Protein AF-A0AA42CM83-F1 (afdb_monomer)

pLDDT: mean 70.68, std 19.55, range [35.91, 92.75]

Sequence (127 aa):
MFFVKLFGAILLGGILLAAGFFGDMLWNDGRLFYAAVGRDRLVELCTPPAREDLISRGFSPTDLVFAPRPSIAFTSGPSGQSKTFSAPFTFSDGPNGQRVDGRLACSVSGKTVKVDVQVDSLPLRAA

Secondary structure (DSSP, 8-state):
---SSSSSSSTTTSSTTSTTS-------TTTHHHHT--HHHHHHHHHHHHHHHHHHTT--BSS-EE-SS-EEEEEEETTEEEEEEEEEEEEEBSTTPPEEEEEEEEEEETTEEEEEEEESS--GGG-

Organism: NCBI:txid2949735

Solvent-accessible surface area (backbone atoms only — not comparable to full-atom values): 7919 Å² total; per-residue (Å²): 142,89,85,80,84,82,72,75,71,60,74,72,64,64,66,71,72,61,67,80,76,66,76,79,84,74,86,52,91,88,54,66,72,64,80,70,62,44,72,69,54,50,50,62,66,45,46,59,60,45,52,51,52,42,43,76,70,54,37,44,71,70,58,74,43,68,51,98,75,53,50,74,47,81,46,81,51,100,92,43,65,33,43,36,41,36,32,50,34,38,26,25,48,35,99,88,33,62,81,45,55,35,40,40,41,30,39,41,41,85,94,44,78,46,72,47,80,47,60,90,69,78,37,78,80,80,108

Foldseek 3Di:
DPPDPPPPPVVVVPPVVVVPPPDDPPDDDPCVVPPPCDPVNQCVVQVVVLCVVCVVLPFDFDDKDWDPDWDWDWDQDPQGIKIWTKTKIWGARDPNRDIWIWMWIWIDDPPDIDIDIGTPDHRPVVD

Radius of gyration: 23.83 Å; Cα contacts (8 Å, |Δi|>4): 176; chains: 1; bounding box: 83×40×42 Å

Structure (mmCIF, N/CA/C/O backbone):
data_AF-A0AA42CM83-F1
#
_entry.id   AF-A0AA42CM83-F1
#
loop_
_atom_site.group_PDB
_atom_site.id
_atom_site.type_symbol
_atom_site.label_atom_id
_atom_site.label_alt_id
_atom_site.label_comp_id
_atom_site.label_asym_id
_atom_site.label_entity_id
_atom_site.label_seq_id
_atom_site.pdbx_PDB_ins_code
_atom_site.Cartn_x
_atom_site.Cartn_y
_atom_site.Cartn_z
_atom_site.occupancy
_atom_site.B_iso_or_equiv
_atom_site.auth_seq_id
_atom_site.auth_comp_id
_atom_site.auth_asym_id
_atom_site.auth_atom_id
_atom_site.pdbx_PDB_model_num
ATOM 1 N N . MET A 1 1 ? 63.839 -28.293 -15.822 1.00 44.78 1 MET A N 1
ATOM 2 C CA . MET A 1 1 ? 63.442 -26.866 -15.832 1.00 44.78 1 MET A CA 1
ATOM 3 C C . MET A 1 1 ? 62.160 -26.731 -16.669 1.00 44.78 1 MET A C 1
ATOM 5 O O . MET A 1 1 ? 62.210 -26.300 -17.807 1.00 44.78 1 MET A O 1
ATOM 9 N N . PHE A 1 2 ? 61.021 -27.225 -16.163 1.00 42.03 2 PHE A N 1
ATOM 10 C CA . PHE A 1 2 ? 59.794 -27.473 -16.954 1.00 42.03 2 PHE A CA 1
ATOM 11 C C . PHE A 1 2 ? 58.522 -27.014 -16.210 1.00 42.03 2 PHE A C 1
ATOM 13 O O . PHE A 1 2 ? 57.527 -27.721 -16.177 1.00 42.03 2 PHE A O 1
ATOM 20 N N . PHE A 1 3 ? 58.556 -25.847 -15.556 1.00 46.50 3 PHE A N 1
ATOM 21 C CA . PHE A 1 3 ? 57.491 -25.469 -14.608 1.00 46.50 3 PHE A CA 1
ATOM 22 C C . PHE A 1 3 ? 56.943 -24.039 -14.739 1.00 46.50 3 PHE A C 1
ATOM 24 O O . PHE A 1 3 ? 56.369 -23.523 -13.790 1.00 46.50 3 PHE A O 1
ATOM 31 N N . VAL A 1 4 ? 57.107 -23.370 -15.889 1.00 47.06 4 VAL A N 1
ATOM 32 C CA . VAL A 1 4 ? 56.738 -21.935 -16.000 1.00 47.06 4 VAL A CA 1
ATOM 33 C C . VAL A 1 4 ? 55.831 -21.600 -17.193 1.00 47.06 4 VAL A C 1
ATOM 35 O O . VAL A 1 4 ? 55.396 -20.465 -17.337 1.00 47.06 4 VAL A O 1
ATOM 38 N N . LYS A 1 5 ? 55.455 -22.562 -18.045 1.00 45.12 5 LYS A N 1
ATOM 39 C CA . LYS A 1 5 ? 54.634 -22.272 -19.242 1.00 45.12 5 LYS A CA 1
ATOM 40 C C . LYS A 1 5 ? 53.203 -22.813 -19.203 1.00 45.12 5 LYS A C 1
ATOM 42 O O . LYS A 1 5 ? 52.607 -22.996 -20.256 1.00 45.12 5 LYS A O 1
ATOM 47 N N . LEU A 1 6 ? 52.633 -23.030 -18.015 1.00 47.56 6 LEU A N 1
ATOM 48 C CA . LEU A 1 6 ? 51.232 -23.463 -17.875 1.00 47.56 6 LEU A CA 1
ATOM 49 C C . LEU A 1 6 ? 50.315 -22.461 -17.151 1.00 47.56 6 LEU A C 1
ATOM 51 O O . LEU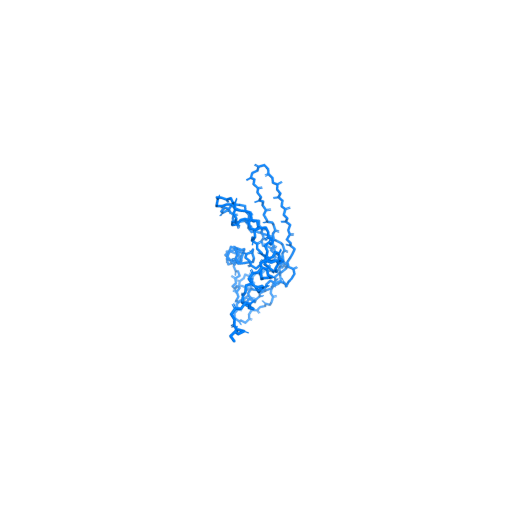 A 1 6 ? 49.202 -22.814 -16.788 1.00 47.56 6 LEU A O 1
ATOM 55 N N . PHE A 1 7 ? 50.748 -21.210 -16.961 1.00 45.88 7 PHE A N 1
ATOM 56 C CA . PHE A 1 7 ? 49.913 -20.159 -16.351 1.00 45.88 7 PHE A CA 1
ATOM 57 C C . PHE A 1 7 ? 49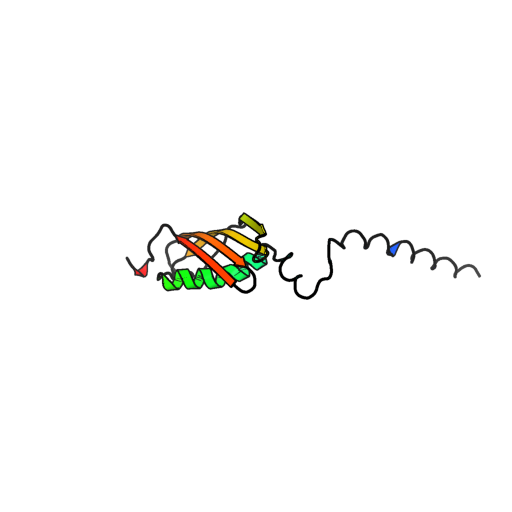.307 -19.169 -17.360 1.00 45.88 7 PHE A C 1
ATOM 59 O O . PHE A 1 7 ? 48.446 -18.375 -16.998 1.00 45.88 7 PHE A O 1
ATOM 66 N N . GLY A 1 8 ? 49.697 -19.231 -18.638 1.00 41.59 8 GLY A N 1
ATOM 67 C CA . GLY A 1 8 ? 49.214 -18.296 -19.666 1.00 41.59 8 GLY A CA 1
ATOM 68 C C . GLY A 1 8 ? 47.862 -18.649 -20.300 1.00 41.59 8 GLY A C 1
ATOM 69 O O . GLY A 1 8 ? 47.267 -17.800 -20.951 1.00 41.59 8 GLY A O 1
ATOM 70 N N . ALA A 1 9 ? 47.361 -19.877 -20.123 1.00 45.69 9 ALA A N 1
ATOM 71 C CA . ALA A 1 9 ? 46.172 -20.363 -20.837 1.00 45.69 9 ALA A CA 1
ATOM 72 C C . ALA A 1 9 ? 44.860 -20.291 -20.031 1.00 45.69 9 ALA A C 1
ATOM 74 O O . ALA A 1 9 ? 43.794 -20.523 -20.590 1.00 45.69 9 ALA A O 1
ATOM 75 N N . ILE A 1 10 ? 44.905 -19.938 -18.740 1.00 48.78 10 ILE A N 1
ATOM 76 C CA . ILE A 1 10 ? 43.691 -19.818 -17.907 1.00 48.78 10 ILE A CA 1
ATOM 77 C C . ILE A 1 10 ? 43.118 -18.387 -17.951 1.00 48.78 10 ILE A C 1
ATOM 79 O O . ILE A 1 10 ? 41.922 -18.185 -17.758 1.00 48.78 10 ILE A O 1
ATOM 83 N N . LEU A 1 11 ? 43.927 -17.388 -18.318 1.00 46.16 11 LEU A N 1
ATOM 84 C CA . LEU A 1 11 ? 43.488 -15.988 -18.393 1.00 46.16 11 LEU A CA 1
ATOM 85 C C . LEU A 1 11 ? 42.646 -15.644 -19.635 1.00 46.16 11 LEU A C 1
ATOM 87 O O . LEU A 1 11 ? 41.954 -14.632 -19.624 1.00 46.16 11 LEU A O 1
ATOM 91 N N . LEU A 1 12 ? 42.632 -16.493 -20.668 1.00 45.06 12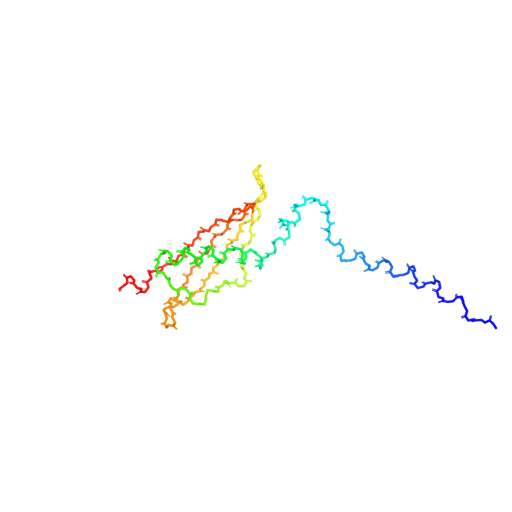 LEU A N 1
ATOM 92 C CA . LEU A 1 12 ? 41.790 -16.306 -21.862 1.00 45.06 12 LEU A CA 1
ATOM 93 C C . LEU A 1 12 ? 40.467 -17.091 -21.822 1.00 45.06 12 LEU A C 1
ATOM 95 O O . LEU A 1 12 ? 39.565 -16.791 -22.599 1.00 45.06 12 LEU A O 1
ATOM 99 N N . GLY A 1 13 ? 40.309 -18.042 -20.894 1.00 41.25 13 GLY A N 1
ATOM 100 C CA . GLY A 1 13 ? 39.048 -18.771 -20.688 1.00 41.25 13 GLY A CA 1
ATOM 101 C C . GLY A 1 13 ? 38.090 -18.106 -19.691 1.00 41.25 13 GLY A C 1
ATOM 102 O O . GLY A 1 13 ? 36.891 -18.366 -19.723 1.00 41.25 13 GLY A O 1
ATOM 103 N N . GLY A 1 14 ? 38.596 -17.226 -18.820 1.00 40.94 14 GLY A N 1
ATOM 104 C CA . GLY A 1 14 ? 37.805 -16.587 -17.760 1.00 40.94 14 GLY A CA 1
ATOM 105 C C . GLY A 1 14 ? 36.963 -15.381 -18.193 1.00 40.94 14 GLY A C 1
ATOM 106 O O . GLY A 1 14 ? 36.119 -14.931 -17.426 1.00 40.94 14 GLY A O 1
ATOM 107 N N . ILE A 1 15 ? 37.161 -14.852 -19.405 1.00 48.69 15 ILE A N 1
ATOM 108 C CA . ILE A 1 15 ? 36.493 -13.616 -19.858 1.00 48.69 15 ILE A CA 1
ATOM 109 C C . ILE A 1 15 ? 35.168 -13.903 -20.591 1.00 48.69 15 ILE A C 1
ATOM 111 O O . ILE A 1 15 ? 34.307 -13.032 -20.676 1.00 48.69 15 ILE A O 1
ATOM 115 N N . LEU A 1 16 ? 34.923 -15.138 -21.040 1.00 45.19 16 LEU A N 1
ATOM 116 C CA . LEU A 1 16 ? 33.712 -15.478 -21.805 1.00 45.19 16 LEU A CA 1
ATOM 117 C C . LEU A 1 16 ? 32.516 -15.954 -20.964 1.00 45.19 16 LEU A C 1
ATOM 119 O O . LEU A 1 16 ? 31.420 -16.083 -21.499 1.00 45.19 16 LEU A O 1
ATOM 123 N N . LEU A 1 17 ? 32.673 -16.141 -19.649 1.00 44.88 17 LEU A N 1
ATOM 124 C CA . LEU A 1 17 ? 31.559 -16.476 -18.742 1.00 44.88 17 LEU A CA 1
ATOM 125 C C . LEU A 1 17 ? 31.040 -15.286 -17.927 1.00 44.88 17 LEU A C 1
ATOM 127 O O . LEU A 1 17 ? 30.084 -15.427 -17.171 1.00 44.88 17 LEU A O 1
ATOM 131 N N . ALA A 1 18 ? 31.601 -14.095 -18.140 1.00 43.81 18 ALA A N 1
ATOM 132 C CA . ALA A 1 18 ? 31.001 -12.857 -17.663 1.00 43.81 18 ALA A CA 1
ATOM 133 C C . ALA A 1 18 ? 29.970 -12.295 -18.655 1.00 43.81 18 ALA A C 1
ATOM 135 O O . ALA A 1 18 ? 29.379 -11.278 -18.362 1.00 43.81 18 ALA A O 1
ATOM 136 N N . ALA A 1 19 ? 29.694 -12.930 -19.800 1.00 42.91 19 ALA A N 1
ATOM 137 C CA . ALA A 1 19 ? 28.698 -12.436 -20.761 1.00 42.91 19 ALA A CA 1
ATOM 138 C C . ALA A 1 19 ? 27.247 -12.872 -20.451 1.00 42.91 19 ALA A C 1
ATOM 140 O O . ALA A 1 19 ? 26.319 -12.437 -21.124 1.00 42.91 19 ALA A O 1
ATOM 141 N N . GLY A 1 20 ? 27.029 -13.711 -19.429 1.00 38.75 20 GLY A N 1
ATOM 142 C CA . GLY A 1 20 ? 25.698 -14.225 -19.063 1.00 38.75 20 GLY A CA 1
ATOM 143 C C . GLY A 1 20 ? 24.928 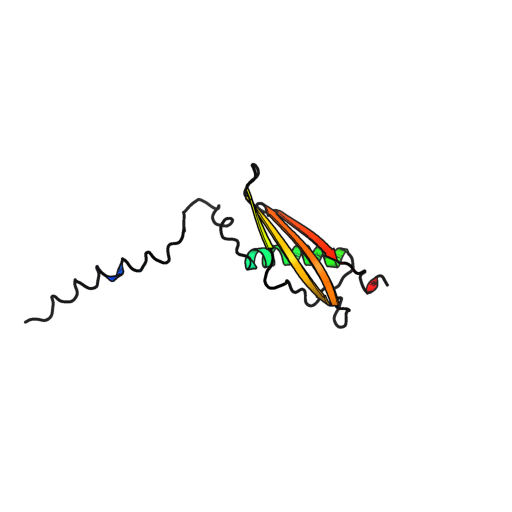-13.400 -18.023 1.00 38.75 20 GLY A C 1
ATOM 144 O O . GLY A 1 20 ? 23.757 -13.674 -17.788 1.00 38.75 20 GLY A O 1
ATOM 145 N N . PHE A 1 21 ? 25.566 -12.399 -17.404 1.00 42.56 21 PHE A N 1
ATOM 146 C CA . PHE A 1 21 ? 24.952 -11.536 -16.379 1.00 42.56 21 PHE A CA 1
ATOM 147 C C . PHE A 1 21 ? 25.012 -10.037 -16.714 1.00 42.56 21 PHE A C 1
ATOM 149 O O . PHE A 1 21 ? 24.619 -9.210 -15.895 1.00 42.56 21 PHE A O 1
ATOM 156 N N . PHE A 1 22 ? 25.437 -9.669 -17.927 1.00 40.31 22 PHE A N 1
ATOM 157 C CA . PHE A 1 22 ? 25.296 -8.306 -18.454 1.00 40.31 22 PHE A CA 1
ATOM 158 C C . PHE A 1 22 ? 24.001 -8.211 -19.265 1.00 40.31 22 PHE A C 1
ATOM 160 O O . PHE A 1 22 ? 24.003 -7.910 -20.454 1.00 40.31 22 PHE A O 1
ATOM 167 N N . GLY A 1 23 ? 22.879 -8.500 -18.608 1.00 35.91 23 GLY A N 1
ATOM 168 C CA . GLY A 1 23 ? 21.590 -8.010 -19.074 1.00 35.91 23 GLY A CA 1
ATOM 169 C C . GLY A 1 23 ? 21.554 -6.499 -18.856 1.00 35.91 23 GLY A C 1
ATOM 170 O O . GLY A 1 23 ? 21.393 -6.045 -17.728 1.00 35.91 23 GLY A O 1
ATOM 171 N N . ASP A 1 24 ? 21.758 -5.739 -19.929 1.00 40.25 24 ASP A N 1
ATOM 172 C CA . ASP A 1 24 ? 21.232 -4.379 -20.098 1.00 40.25 24 ASP A CA 1
ATOM 173 C C . ASP A 1 24 ? 21.556 -3.335 -19.013 1.00 40.25 24 ASP A C 1
ATOM 175 O O . ASP A 1 24 ? 20.713 -2.513 -18.645 1.00 40.25 24 ASP A O 1
ATOM 179 N N . MET A 1 25 ? 22.811 -3.244 -18.566 1.00 39.91 25 MET A N 1
ATOM 180 C CA . MET A 1 25 ? 23.296 -1.992 -17.963 1.00 39.91 25 MET A CA 1
ATOM 181 C C . MET A 1 25 ? 23.637 -0.983 -19.067 1.00 39.91 25 MET A C 1
ATOM 183 O O . MET A 1 25 ? 24.791 -0.611 -19.275 1.00 39.91 25 MET A O 1
ATOM 187 N N . LEU A 1 26 ? 22.609 -0.559 -19.809 1.00 41.84 26 LEU A N 1
ATOM 188 C CA . LEU A 1 26 ? 22.719 0.503 -20.800 1.00 41.84 26 LEU A CA 1
ATOM 189 C C . LEU A 1 26 ? 22.666 1.862 -20.088 1.00 41.84 26 LEU A C 1
ATOM 191 O O . LEU A 1 26 ? 21.627 2.389 -19.691 1.00 41.84 26 LEU A O 1
ATOM 195 N N . TRP A 1 27 ? 23.878 2.359 -19.894 1.00 43.09 27 TRP A N 1
ATOM 196 C CA . TRP A 1 27 ? 24.327 3.681 -19.487 1.00 43.09 27 TRP A CA 1
ATOM 197 C C . TRP A 1 27 ? 23.506 4.821 -20.119 1.00 43.09 27 TRP A C 1
ATOM 199 O O . TRP A 1 27 ? 23.638 5.088 -21.311 1.00 43.09 27 TRP A O 1
ATOM 209 N N . ASN A 1 28 ? 22.686 5.531 -19.330 1.00 37.72 28 ASN A N 1
ATOM 210 C CA . ASN A 1 28 ? 22.268 6.895 -19.676 1.00 37.72 28 ASN A CA 1
ATOM 211 C C . ASN A 1 28 ? 21.855 7.720 -18.438 1.00 37.72 28 ASN A C 1
ATOM 213 O O . ASN A 1 28 ? 20.884 7.395 -17.743 1.00 37.72 28 ASN A O 1
ATOM 217 N N . ASP A 1 29 ? 22.627 8.779 -18.193 1.00 39.66 29 ASP A N 1
ATOM 218 C CA . ASP A 1 29 ? 22.431 9.920 -17.289 1.00 39.66 29 ASP A CA 1
ATOM 219 C C . ASP A 1 29 ? 21.090 9.981 -16.535 1.00 39.66 29 ASP A C 1
ATOM 221 O O . ASP A 1 29 ? 20.091 10.523 -17.012 1.00 39.66 29 ASP A O 1
ATOM 225 N N . GLY A 1 30 ? 21.054 9.430 -15.316 1.00 41.53 30 GLY A N 1
ATOM 226 C CA . GLY A 1 30 ? 19.948 9.624 -14.367 1.00 41.53 30 GLY A CA 1
ATOM 227 C C . GLY A 1 30 ? 18.604 8.977 -14.738 1.00 41.53 30 GLY A C 1
ATOM 228 O O . GLY A 1 30 ? 17.657 9.063 -13.956 1.00 41.53 30 GLY A O 1
ATOM 229 N N . ARG A 1 31 ? 18.501 8.288 -15.884 1.00 41.44 31 ARG A N 1
ATOM 230 C CA . ARG A 1 31 ? 17.270 7.603 -16.336 1.00 41.44 31 ARG A CA 1
ATOM 231 C C . ARG A 1 31 ? 17.199 6.125 -15.938 1.00 41.44 31 ARG A C 1
ATOM 233 O O . ARG A 1 31 ? 16.117 5.540 -15.978 1.00 41.44 31 ARG A O 1
ATOM 240 N N . LEU A 1 32 ? 18.306 5.544 -15.463 1.00 43.16 32 LEU A N 1
ATOM 241 C CA . LEU A 1 32 ? 18.371 4.159 -14.964 1.00 43.16 32 LEU A CA 1
ATOM 242 C C . LEU A 1 32 ? 17.503 3.899 -13.723 1.00 43.16 32 LEU A C 1
ATOM 244 O O . LEU A 1 32 ? 17.101 2.761 -13.491 1.00 43.16 32 LEU A O 1
ATOM 248 N N . PHE A 1 33 ? 17.120 4.940 -12.977 1.00 43.72 33 PHE A N 1
ATOM 249 C CA . PHE A 1 33 ? 16.175 4.797 -11.866 1.00 43.72 33 PHE A CA 1
ATOM 250 C C . PHE A 1 33 ? 14.801 4.269 -12.306 1.00 43.72 33 PHE A C 1
ATOM 252 O O . PHE A 1 33 ? 14.092 3.694 -11.487 1.00 43.72 33 PHE A O 1
ATOM 259 N N . TYR A 1 34 ? 14.417 4.431 -13.579 1.00 48.06 34 TYR A N 1
ATOM 260 C CA . TYR A 1 34 ? 13.043 4.178 -14.021 1.00 48.06 34 TYR A CA 1
ATOM 261 C C . TYR A 1 34 ? 12.831 2.824 -14.692 1.00 48.06 34 TYR A C 1
ATOM 263 O O . TYR A 1 34 ? 11.787 2.214 -14.465 1.00 48.06 34 TYR A O 1
ATOM 271 N N . ALA A 1 35 ? 13.800 2.292 -15.440 1.00 44.12 35 ALA A N 1
ATOM 272 C CA . ALA A 1 35 ? 13.625 1.008 -16.127 1.00 44.12 35 ALA A CA 1
ATOM 273 C C . ALA A 1 35 ? 13.522 -0.167 -15.132 1.00 44.12 35 ALA A C 1
ATOM 275 O O . ALA A 1 35 ? 12.618 -0.996 -15.245 1.00 44.12 35 ALA A O 1
ATOM 276 N N . ALA A 1 36 ? 14.333 -0.157 -14.070 1.00 51.41 36 ALA A N 1
ATOM 277 C CA . ALA A 1 36 ? 14.488 -1.278 -13.140 1.00 51.41 36 ALA A CA 1
ATOM 278 C C . ALA A 1 36 ? 13.752 -1.127 -11.794 1.00 51.41 36 ALA A C 1
ATOM 280 O O . ALA A 1 36 ? 14.088 -1.822 -10.838 1.00 51.41 36 ALA A O 1
ATOM 281 N N . VAL A 1 37 ? 12.745 -0.246 -11.674 1.00 60.19 37 VAL A N 1
ATOM 282 C CA . VAL A 1 37 ? 11.837 -0.292 -10.508 1.00 60.19 37 VAL A CA 1
ATOM 283 C C . VAL A 1 37 ? 11.112 -1.638 -10.535 1.00 60.19 37 VAL A C 1
ATOM 285 O O . VAL A 1 37 ? 10.131 -1.804 -11.266 1.00 60.19 37 VAL A O 1
ATOM 288 N N . GLY A 1 38 ? 11.666 -2.606 -9.808 1.00 65.50 38 GLY A N 1
ATOM 289 C CA . GLY A 1 38 ? 11.086 -3.920 -9.601 1.00 65.50 38 GLY A CA 1
ATOM 290 C C . GLY A 1 38 ? 9.810 -3.814 -8.778 1.00 65.50 38 GLY A C 1
ATOM 291 O O . GLY A 1 38 ? 9.535 -2.791 -8.145 1.00 65.50 38 GLY A O 1
ATOM 292 N N . ARG A 1 39 ? 9.030 -4.894 -8.778 1.00 70.81 39 ARG A N 1
ATOM 293 C CA . ARG A 1 39 ? 7.786 -5.007 -8.013 1.00 70.81 39 ARG A CA 1
ATOM 294 C C . ARG A 1 39 ? 7.926 -4.494 -6.581 1.00 70.81 39 ARG A C 1
ATOM 296 O O . ARG A 1 39 ? 7.102 -3.705 -6.139 1.00 70.81 39 ARG A O 1
ATOM 303 N N . ASP A 1 40 ? 8.975 -4.917 -5.889 1.00 76.75 40 ASP A N 1
ATOM 304 C CA . ASP A 1 40 ? 9.147 -4.632 -4.465 1.00 76.75 40 ASP A CA 1
ATOM 305 C C . ASP A 1 40 ? 9.409 -3.139 -4.224 1.00 76.75 40 ASP A C 1
ATOM 307 O O . ASP A 1 40 ? 8.905 -2.563 -3.265 1.00 76.75 40 ASP A O 1
ATOM 311 N N . ARG A 1 41 ? 10.082 -2.468 -5.168 1.00 79.44 41 ARG A N 1
ATOM 312 C CA . ARG A 1 41 ? 10.282 -1.017 -5.121 1.00 79.44 41 ARG A CA 1
ATOM 313 C C . ARG A 1 41 ? 8.995 -0.244 -5.419 1.00 79.44 41 ARG A C 1
ATOM 315 O O . ARG A 1 41 ? 8.784 0.813 -4.836 1.00 79.44 41 ARG A O 1
ATOM 322 N N . LEU A 1 42 ? 8.123 -0.753 -6.295 1.00 78.94 42 LEU A N 1
ATOM 323 C CA . LEU A 1 42 ? 6.787 -0.171 -6.486 1.00 78.94 42 LEU A CA 1
ATOM 324 C C . LEU A 1 42 ? 5.947 -0.310 -5.214 1.00 78.94 42 LEU A C 1
ATOM 326 O O . LEU A 1 42 ? 5.337 0.666 -4.795 1.00 78.94 42 LEU A O 1
ATOM 330 N N . VAL A 1 43 ? 5.970 -1.478 -4.564 1.00 82.88 43 VAL A N 1
ATOM 331 C CA . VAL A 1 43 ? 5.301 -1.675 -3.267 1.00 82.88 43 VAL A CA 1
ATOM 332 C C . VAL A 1 43 ? 5.827 -0.667 -2.246 1.00 82.88 43 VAL A C 1
ATOM 334 O O . VAL A 1 43 ? 5.034 0.032 -1.622 1.00 82.88 43 VAL A O 1
ATOM 337 N N . GLU A 1 44 ? 7.145 -0.520 -2.123 1.00 85.19 44 GLU A N 1
ATOM 338 C CA . GLU A 1 44 ? 7.771 0.428 -1.196 1.00 85.19 44 GLU A CA 1
ATOM 339 C C . GLU A 1 44 ? 7.353 1.885 -1.456 1.00 85.19 44 GLU A C 1
ATOM 341 O O . GLU A 1 44 ? 7.050 2.611 -0.515 1.00 85.19 44 GLU A O 1
ATOM 346 N N . LEU A 1 45 ? 7.278 2.313 -2.721 1.00 85.94 45 LEU A N 1
ATOM 347 C CA . LEU A 1 45 ? 6.871 3.677 -3.084 1.00 85.94 45 LEU A CA 1
ATOM 348 C C . LEU A 1 45 ? 5.371 3.931 -2.883 1.00 85.94 45 LEU A C 1
ATOM 350 O O . LEU A 1 45 ? 4.975 5.045 -2.549 1.00 85.94 45 LEU A O 1
ATOM 354 N N . CYS A 1 46 ? 4.537 2.917 -3.105 1.00 86.81 46 CYS A N 1
ATOM 355 C CA . CYS A 1 46 ? 3.083 3.043 -3.045 1.00 86.81 46 CYS A CA 1
ATOM 356 C C . CYS A 1 46 ? 2.516 2.816 -1.635 1.00 86.81 46 CYS A C 1
ATOM 358 O O . CYS A 1 46 ? 1.412 3.273 -1.344 1.00 86.81 46 CYS A O 1
ATOM 360 N N . THR A 1 47 ? 3.252 2.136 -0.748 1.00 88.88 47 THR A N 1
ATOM 361 C CA . THR A 1 47 ? 2.777 1.800 0.606 1.00 88.88 47 THR A CA 1
ATOM 362 C C . THR A 1 4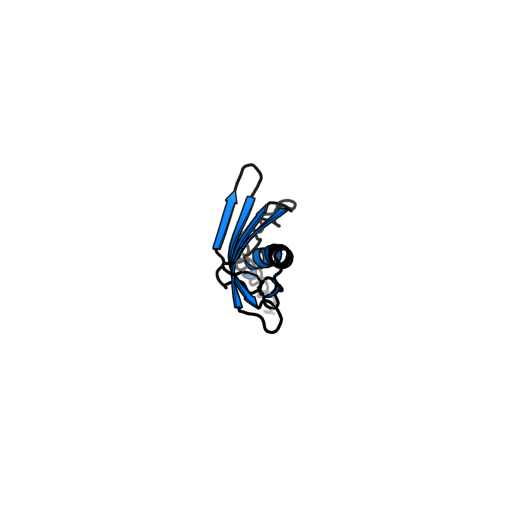7 ? 2.559 3.033 1.493 1.00 88.88 47 THR A C 1
ATOM 364 O O . THR A 1 47 ? 1.477 3.127 2.077 1.00 88.88 47 THR A O 1
ATOM 367 N N . PRO A 1 48 ? 3.504 3.990 1.616 1.00 91.06 48 PRO A N 1
ATOM 368 C CA . PRO A 1 48 ? 3.295 5.182 2.438 1.00 91.06 48 PRO A CA 1
ATOM 369 C C . PRO A 1 48 ? 2.070 6.017 2.026 1.00 91.06 48 PRO A C 1
ATOM 371 O O . PRO A 1 48 ? 1.210 6.219 2.883 1.00 91.06 48 PRO A O 1
ATOM 374 N N . PRO A 1 49 ? 1.897 6.421 0.748 1.00 90.94 49 PRO A N 1
ATOM 375 C CA . PRO A 1 49 ? 0.734 7.216 0.361 1.00 90.94 49 PRO A CA 1
ATOM 376 C C . PRO A 1 49 ? -0.582 6.436 0.486 1.00 90.94 49 PRO A C 1
ATOM 378 O O . PRO A 1 49 ? -1.603 7.019 0.835 1.00 90.94 49 PRO A O 1
ATOM 381 N N . ALA A 1 50 ? -0.582 5.114 0.268 1.00 90.75 50 ALA A N 1
ATOM 382 C CA . ALA A 1 50 ? -1.773 4.293 0.501 1.00 90.75 50 ALA A CA 1
ATOM 383 C C . ALA A 1 50 ? -2.162 4.247 1.989 1.00 90.75 50 ALA A C 1
ATOM 385 O O . ALA A 1 50 ? -3.341 4.309 2.333 1.00 90.75 50 ALA A O 1
ATOM 386 N N . ARG A 1 51 ? -1.172 4.165 2.887 1.00 91.75 51 ARG A N 1
ATOM 387 C CA . ARG A 1 51 ? -1.395 4.217 4.337 1.00 91.75 51 ARG A CA 1
ATOM 388 C C . ARG A 1 51 ? -1.928 5.584 4.770 1.00 91.75 51 ARG A C 1
ATOM 390 O O . ARG A 1 51 ? -2.845 5.629 5.582 1.00 91.75 51 ARG A O 1
ATOM 397 N N . GLU A 1 52 ? -1.375 6.669 4.238 1.00 92.50 52 GLU A N 1
ATOM 398 C CA . GLU A 1 52 ? -1.854 8.031 4.506 1.00 92.50 52 GLU A CA 1
ATOM 399 C C . GLU A 1 52 ? -3.305 8.221 4.055 1.00 92.50 52 GLU A C 1
ATOM 401 O O . GLU A 1 52 ? -4.111 8.748 4.819 1.00 92.50 52 GLU A O 1
ATOM 406 N N . ASP A 1 53 ? -3.666 7.723 2.869 1.00 91.94 53 ASP A N 1
ATOM 407 C CA . ASP A 1 53 ? -5.041 7.779 2.368 1.00 91.94 53 ASP A CA 1
ATOM 408 C C . ASP A 1 53 ? -6.005 6.996 3.283 1.00 91.94 53 ASP A C 1
ATOM 410 O O . ASP A 1 53 ? -7.024 7.538 3.713 1.00 91.94 53 ASP A O 1
ATOM 414 N N . LEU A 1 54 ? -5.645 5.776 3.703 1.00 91.19 54 LEU A N 1
ATOM 415 C CA . LEU A 1 54 ? -6.427 4.994 4.676 1.00 91.19 54 LEU A CA 1
ATOM 416 C C . LEU A 1 54 ? -6.611 5.731 6.014 1.00 91.19 54 LEU A C 1
ATOM 418 O O . LEU A 1 54 ? -7.722 5.780 6.542 1.00 91.19 54 LEU A O 1
ATOM 422 N N . ILE A 1 55 ? -5.547 6.334 6.548 1.00 91.88 55 ILE A N 1
ATOM 423 C CA . ILE A 1 55 ? -5.609 7.108 7.798 1.00 91.88 55 ILE A CA 1
ATOM 424 C C . ILE A 1 55 ? -6.504 8.337 7.635 1.00 91.88 55 ILE A C 1
ATOM 426 O O . ILE A 1 55 ? -7.310 8.624 8.518 1.00 91.88 55 ILE A O 1
ATOM 430 N N . SER A 1 56 ? -6.416 9.036 6.501 1.00 90.88 56 SER A N 1
ATOM 431 C CA . SER A 1 56 ? -7.256 10.206 6.221 1.00 90.88 56 SER A CA 1
ATOM 432 C C . SER A 1 56 ? -8.747 9.858 6.139 1.00 90.88 56 SER A C 1
ATOM 434 O O . SER A 1 56 ? -9.595 10.668 6.508 1.00 90.88 56 SER A O 1
ATOM 436 N N . ARG A 1 57 ? -9.061 8.622 5.732 1.00 89.69 57 ARG A N 1
ATOM 437 C CA . ARG A 1 57 ? -10.415 8.050 5.716 1.00 89.69 57 ARG A CA 1
ATOM 438 C C . ARG A 1 57 ? -10.868 7.513 7.079 1.00 89.69 57 ARG A C 1
ATOM 440 O O . ARG A 1 57 ? -12.001 7.064 7.189 1.00 89.69 57 ARG A O 1
ATOM 447 N N . GLY A 1 58 ? -10.017 7.558 8.108 1.00 88.88 58 GLY A N 1
ATOM 448 C CA . GLY A 1 58 ? -10.349 7.162 9.482 1.00 88.88 58 GLY A CA 1
ATOM 449 C C . GLY A 1 58 ? -9.941 5.741 9.885 1.00 88.88 58 GLY A C 1
ATOM 450 O O . GLY A 1 58 ? -10.262 5.327 10.999 1.00 88.88 58 GLY A O 1
ATOM 451 N N . PHE A 1 59 ? -9.223 5.006 9.031 1.00 91.25 59 PHE A N 1
ATOM 452 C CA . PHE A 1 59 ? -8.680 3.686 9.371 1.00 91.25 59 PHE A CA 1
ATOM 453 C C . PHE A 1 59 ? -7.369 3.785 10.166 1.00 91.25 59 PHE A C 1
ATOM 455 O O . PHE A 1 59 ? -6.627 4.764 10.094 1.00 91.25 59 PHE A O 1
ATOM 462 N N . SER A 1 60 ? -7.029 2.720 10.887 1.00 91.62 60 SER A N 1
ATOM 463 C CA . SER A 1 60 ? -5.776 2.557 11.623 1.00 91.62 60 SER A CA 1
ATOM 464 C C . SER A 1 60 ? -5.048 1.276 11.184 1.00 91.62 60 SER A C 1
ATOM 466 O O . SER A 1 60 ? -5.025 0.290 11.919 1.00 91.62 60 SER A O 1
ATOM 468 N N . PRO A 1 61 ? -4.446 1.248 9.980 1.00 90.19 61 PRO A N 1
ATOM 469 C CA . PRO A 1 61 ? -3.832 0.036 9.440 1.00 90.19 61 PRO A CA 1
ATOM 470 C C . PRO A 1 61 ? -2.583 -0.382 10.233 1.00 90.19 61 PRO A C 1
ATOM 472 O O . PRO A 1 61 ? -1.549 0.294 10.197 1.00 90.19 61 PRO A O 1
ATOM 475 N N . THR A 1 62 ? -2.653 -1.523 10.924 1.00 88.88 62 THR A N 1
ATOM 476 C CA . THR A 1 62 ? -1.538 -2.063 11.724 1.00 88.88 62 THR A CA 1
ATOM 477 C C . THR A 1 62 ? -0.629 -2.989 10.915 1.00 88.88 62 THR A C 1
ATOM 479 O O . THR A 1 62 ? 0.590 -2.819 10.941 1.00 88.88 62 THR A O 1
ATOM 482 N N . ASP A 1 63 ? -1.202 -3.896 10.124 1.00 89.88 63 ASP A N 1
ATOM 483 C CA . ASP A 1 63 ? -0.490 -4.913 9.341 1.00 89.88 63 ASP A CA 1
ATOM 484 C C . ASP A 1 63 ? -0.891 -4.885 7.854 1.00 89.88 63 ASP A C 1
ATOM 486 O O . ASP A 1 63 ? -1.396 -5.855 7.300 1.00 89.88 63 ASP A O 1
ATOM 490 N N . LEU A 1 64 ? -0.677 -3.747 7.186 1.00 89.75 64 LEU A N 1
ATOM 491 C CA . LEU A 1 64 ? -0.952 -3.628 5.751 1.00 89.75 64 LEU A CA 1
ATOM 492 C C . LEU A 1 64 ? -0.053 -4.569 4.934 1.00 89.75 64 LEU A C 1
ATOM 494 O O . LEU A 1 64 ? 1.156 -4.351 4.840 1.00 89.75 64 LEU A O 1
ATOM 498 N N . VAL A 1 65 ? -0.661 -5.582 4.317 1.00 89.38 65 VAL A N 1
ATOM 499 C CA . VAL A 1 65 ? 0.012 -6.593 3.495 1.00 89.38 65 VAL A CA 1
ATOM 500 C C . VAL A 1 65 ? -0.584 -6.607 2.092 1.00 89.38 65 VAL A C 1
ATOM 502 O O . VAL A 1 65 ? -1.796 -6.716 1.914 1.00 89.38 65 VAL A O 1
ATOM 505 N N . PHE A 1 66 ? 0.281 -6.547 1.080 1.00 85.81 66 PHE A N 1
ATOM 506 C CA . PHE A 1 66 ? -0.097 -6.705 -0.324 1.00 85.81 66 PHE A CA 1
ATOM 507 C C . PHE A 1 66 ? -0.005 -8.166 -0.757 1.00 85.81 66 PHE A C 1
ATOM 509 O O . PHE A 1 66 ? 0.882 -8.905 -0.324 1.00 85.81 66 PHE A O 1
ATOM 516 N N . ALA A 1 67 ? -0.887 -8.579 -1.664 1.00 82.12 67 ALA A N 1
ATOM 517 C CA . ALA A 1 67 ? -0.821 -9.914 -2.236 1.00 82.12 67 ALA A CA 1
ATOM 518 C C . ALA A 1 67 ? 0.509 -10.146 -2.989 1.00 82.12 67 ALA A C 1
ATOM 520 O O . ALA A 1 67 ? 1.019 -9.239 -3.651 1.00 82.12 67 ALA A O 1
ATOM 521 N N . PRO A 1 68 ? 1.052 -11.378 -2.979 1.00 67.12 68 PRO A N 1
ATOM 522 C CA . PRO A 1 68 ? 2.392 -11.690 -3.494 1.00 67.12 68 PRO A CA 1
ATOM 523 C C . PRO A 1 68 ? 2.540 -11.568 -5.023 1.00 67.12 68 PRO A C 1
ATOM 525 O O . PRO A 1 68 ? 3.644 -11.688 -5.560 1.00 67.12 68 PRO A O 1
ATOM 528 N N . ARG A 1 69 ? 1.439 -11.348 -5.752 1.00 67.31 69 ARG A N 1
ATOM 529 C CA . ARG A 1 69 ? 1.411 -11.180 -7.214 1.00 67.31 69 ARG A CA 1
ATOM 530 C C . ARG A 1 69 ? 0.612 -9.931 -7.603 1.00 67.31 69 ARG A C 1
ATOM 532 O O . ARG A 1 69 ? -0.479 -10.058 -8.153 1.00 67.31 69 ARG A O 1
ATOM 539 N N . PRO A 1 70 ? 1.130 -8.731 -7.310 1.00 69.12 70 PRO A N 1
ATOM 540 C CA . PRO A 1 70 ? 0.552 -7.504 -7.820 1.00 69.12 70 PRO A CA 1
ATOM 541 C C . PRO A 1 70 ? 0.691 -7.473 -9.344 1.00 69.12 70 PRO A C 1
ATOM 543 O O . PRO A 1 70 ? 1.720 -7.867 -9.903 1.00 69.12 70 PRO A O 1
ATOM 546 N N . SER A 1 71 ? -0.354 -7.004 -10.012 1.00 75.81 71 SER A N 1
ATOM 547 C CA . SER A 1 71 ? -0.312 -6.718 -11.440 1.00 75.81 71 SER A CA 1
ATOM 548 C C . SER A 1 71 ? 0.492 -5.440 -11.670 1.00 75.81 71 SER A C 1
ATOM 550 O O . SER A 1 71 ? 0.314 -4.442 -10.970 1.00 75.81 71 SER A O 1
ATOM 552 N N . ILE A 1 72 ? 1.417 -5.481 -12.626 1.00 72.31 72 ILE A N 1
ATOM 553 C CA . ILE A 1 72 ? 2.237 -4.328 -12.993 1.00 72.31 72 ILE A CA 1
ATOM 554 C C . ILE A 1 72 ? 2.020 -4.085 -14.476 1.00 72.31 72 ILE A C 1
ATOM 556 O O . ILE A 1 72 ? 2.284 -4.961 -15.297 1.00 72.31 72 ILE A O 1
ATOM 560 N N . ALA A 1 73 ? 1.535 -2.896 -14.806 1.00 72.62 73 ALA A N 1
ATOM 561 C CA . ALA A 1 73 ? 1.388 -2.431 -16.170 1.00 72.62 73 ALA A CA 1
ATOM 562 C C . ALA A 1 73 ? 2.386 -1.301 -16.429 1.00 72.62 73 ALA A C 1
ATOM 564 O O . ALA A 1 73 ? 2.590 -0.413 -15.598 1.00 72.62 73 ALA A O 1
ATOM 565 N N . PHE A 1 74 ? 3.003 -1.333 -17.604 1.00 65.50 74 PHE A N 1
ATOM 566 C CA . PHE A 1 74 ? 3.917 -0.298 -18.063 1.00 65.50 74 PHE A CA 1
ATOM 567 C C . PHE A 1 74 ? 3.214 0.487 -19.158 1.00 65.50 74 PHE A C 1
ATOM 569 O O . PHE A 1 74 ? 2.761 -0.096 -20.142 1.00 65.50 74 PHE A O 1
ATOM 576 N N . THR A 1 75 ? 3.114 1.802 -18.993 1.00 64.50 75 THR A N 1
ATOM 577 C CA . THR A 1 75 ? 2.577 2.681 -20.028 1.00 64.50 75 THR A CA 1
ATOM 578 C C . THR A 1 75 ? 3.628 3.719 -20.393 1.00 64.50 75 THR A C 1
ATOM 580 O O . THR A 1 75 ? 4.138 4.456 -19.554 1.00 64.50 75 THR A O 1
ATOM 583 N N . SER A 1 76 ? 4.011 3.754 -21.665 1.00 57.22 76 SER A N 1
ATOM 584 C CA . SER A 1 76 ? 4.872 4.797 -22.221 1.00 57.22 76 SER A CA 1
ATOM 585 C C . SER A 1 76 ? 3.993 5.843 -22.896 1.00 57.22 76 SER A C 1
ATOM 587 O O . SER A 1 76 ? 3.331 5.535 -23.886 1.00 57.22 76 SER A O 1
ATOM 58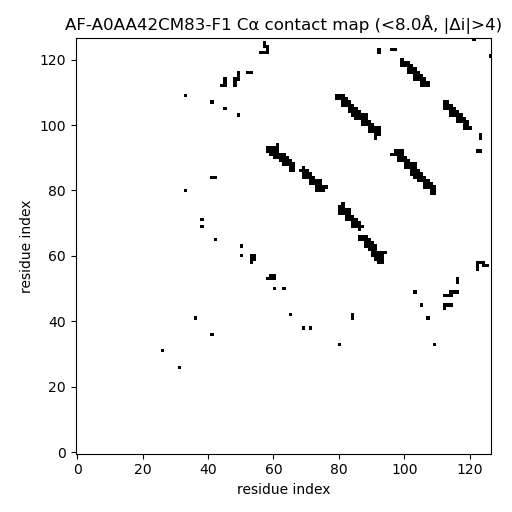9 N N . GLY A 1 77 ? 3.971 7.061 -22.357 1.00 57.50 77 GLY A N 1
ATOM 590 C CA . GLY A 1 77 ? 3.260 8.199 -22.937 1.00 57.50 77 GLY A CA 1
ATOM 591 C C . GLY A 1 77 ? 4.211 9.333 -23.336 1.00 57.50 77 GLY A C 1
ATOM 592 O O . GLY A 1 77 ? 5.387 9.318 -22.962 1.00 57.50 77 GLY A O 1
ATOM 593 N N . PRO A 1 78 ? 3.716 10.356 -24.055 1.00 53.97 78 PRO A N 1
ATOM 594 C CA . PRO A 1 78 ? 4.515 11.521 -24.454 1.00 53.97 78 PRO A CA 1
ATOM 595 C C . PRO A 1 78 ? 5.077 12.318 -23.259 1.00 53.97 78 PRO A C 1
ATOM 597 O O . PRO A 1 78 ? 6.055 13.042 -23.410 1.00 53.97 78 PRO A O 1
ATOM 600 N N . SER A 1 79 ? 4.500 12.155 -22.063 1.00 56.91 79 SER A N 1
ATOM 601 C CA . SER A 1 79 ? 4.951 12.746 -20.795 1.00 56.91 79 SER A CA 1
ATOM 602 C C . SER A 1 79 ? 5.981 11.903 -20.022 1.00 56.91 79 SER A C 1
ATOM 604 O O . SER A 1 79 ? 6.423 12.323 -18.953 1.00 56.91 79 SER A O 1
ATOM 606 N N . GLY A 1 80 ? 6.386 10.737 -20.540 1.00 63.09 80 GLY A N 1
ATOM 607 C CA . GLY A 1 80 ? 7.348 9.830 -19.907 1.00 63.09 80 GLY A CA 1
ATOM 608 C C . GLY A 1 80 ? 6.813 8.410 -19.693 1.00 63.09 80 GLY A C 1
ATOM 609 O O . GLY A 1 80 ? 5.684 8.077 -20.055 1.00 63.09 80 GLY A O 1
ATOM 610 N N . GLN A 1 81 ? 7.654 7.547 -19.114 1.00 67.81 81 GLN A N 1
ATOM 611 C CA . GLN A 1 81 ? 7.244 6.209 -18.682 1.00 67.81 81 GLN A CA 1
ATOM 612 C C . GLN A 1 81 ? 6.476 6.313 -17.359 1.00 67.81 81 GLN A C 1
ATOM 614 O O . GLN A 1 81 ? 7.006 6.829 -16.374 1.00 67.81 81 GLN A O 1
ATOM 619 N N . SER A 1 82 ? 5.251 5.796 -17.338 1.00 70.75 82 SER A N 1
ATOM 620 C CA . SER A 1 82 ? 4.461 5.585 -16.129 1.00 70.75 82 SER A CA 1
ATOM 621 C C . SER A 1 82 ? 4.413 4.094 -15.808 1.00 70.75 82 SER A C 1
ATOM 623 O O . SER A 1 82 ? 4.220 3.247 -16.687 1.00 70.75 82 SER A O 1
ATOM 625 N N . LYS A 1 83 ? 4.600 3.765 -14.531 1.00 72.69 83 LYS A N 1
ATOM 626 C CA . LYS A 1 83 ? 4.425 2.407 -14.015 1.00 72.69 83 LYS A CA 1
ATOM 627 C C . LYS A 1 83 ? 3.174 2.374 -13.163 1.00 72.69 83 LYS A C 1
ATOM 629 O O . LYS A 1 83 ? 3.084 3.097 -12.171 1.00 72.69 83 LYS A O 1
ATOM 634 N N . THR A 1 84 ? 2.232 1.525 -13.547 1.00 77.69 84 THR A N 1
ATOM 635 C CA . THR A 1 84 ? 1.009 1.296 -12.792 1.00 77.69 84 THR A CA 1
ATOM 636 C C . THR A 1 84 ? 1.126 -0.026 -12.049 1.00 77.69 84 THR A C 1
ATOM 638 O O . THR A 1 84 ? 1.420 -1.066 -12.629 1.00 77.69 84 THR A O 1
ATOM 64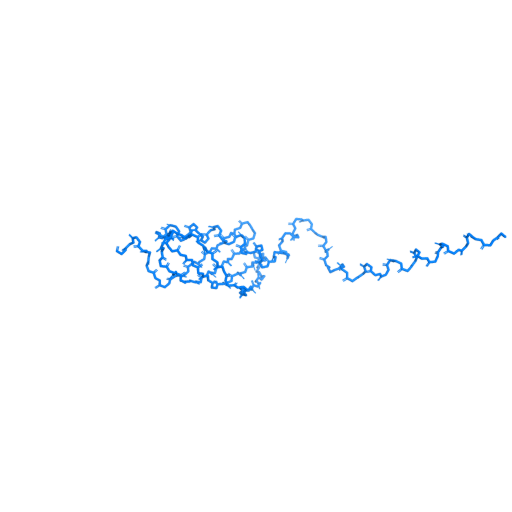1 N N . PHE A 1 85 ? 0.912 0.030 -10.747 1.00 81.94 85 PHE A N 1
ATOM 642 C CA . PHE A 1 85 ? 0.882 -1.084 -9.819 1.00 81.94 85 PHE A CA 1
ATOM 643 C C . PHE A 1 85 ? -0.566 -1.264 -9.373 1.00 81.94 85 PHE A C 1
ATOM 645 O O . PHE A 1 85 ? -1.162 -0.317 -8.870 1.00 81.94 85 PHE A O 1
ATOM 652 N N . SER A 1 86 ? -1.145 -2.449 -9.545 1.00 85.19 86 SER A N 1
ATOM 653 C CA . SER A 1 86 ? -2.440 -2.765 -8.947 1.00 85.19 86 SER A CA 1
ATOM 654 C C . SER A 1 86 ? -2.391 -4.081 -8.194 1.00 85.19 86 SER A C 1
ATOM 656 O O . SER A 1 86 ? -1.976 -5.113 -8.732 1.00 85.19 86 SER A O 1
ATOM 658 N N . ALA A 1 87 ? -2.793 -4.034 -6.929 1.00 87.25 87 ALA A N 1
ATOM 659 C CA . ALA A 1 87 ? -2.675 -5.153 -6.014 1.00 87.25 87 ALA A CA 1
ATOM 660 C C . ALA A 1 87 ? -3.846 -5.185 -5.031 1.00 87.25 87 ALA A C 1
ATOM 662 O O . ALA A 1 87 ? -4.199 -4.139 -4.479 1.00 87.25 87 ALA A O 1
ATOM 663 N N . PRO A 1 88 ? -4.414 -6.370 -4.756 1.00 90.00 88 PRO A N 1
ATOM 664 C CA . PRO A 1 88 ? -5.210 -6.541 -3.559 1.00 90.00 88 PRO A CA 1
ATOM 665 C C . PRO A 1 88 ? -4.312 -6.434 -2.322 1.00 90.00 88 PRO A C 1
ATOM 667 O O . PRO A 1 88 ? -3.143 -6.841 -2.345 1.00 90.00 88 PRO A O 1
ATOM 670 N N . PHE A 1 89 ? -4.869 -5.890 -1.250 1.00 91.69 89 PHE A N 1
ATOM 671 C CA . PHE A 1 89 ? -4.228 -5.807 0.053 1.00 91.69 89 PHE A CA 1
ATOM 672 C C . PHE A 1 89 ? -5.221 -6.159 1.157 1.00 91.69 89 PHE A C 1
ATOM 674 O O . PHE A 1 89 ? -6.433 -6.120 0.954 1.00 91.69 89 PHE A O 1
ATOM 681 N N . THR A 1 90 ? -4.684 -6.467 2.330 1.00 92.75 90 THR A N 1
ATOM 682 C CA . THR A 1 90 ? -5.452 -6.658 3.558 1.00 92.75 90 THR A CA 1
ATOM 683 C C . THR A 1 90 ? -4.739 -5.969 4.717 1.00 92.75 90 THR A C 1
ATOM 685 O O . THR A 1 90 ? -3.511 -5.835 4.702 1.00 92.75 90 THR A O 1
ATOM 688 N N . PHE A 1 91 ? -5.491 -5.490 5.702 1.00 92.56 91 PHE A N 1
ATOM 689 C CA . PHE A 1 91 ? -4.955 -4.937 6.946 1.00 92.56 91 PHE A CA 1
ATOM 690 C C . PHE A 1 91 ? -5.945 -5.133 8.097 1.00 92.56 91 PHE A C 1
ATOM 692 O O . PHE A 1 91 ? -7.108 -5.463 7.882 1.00 92.56 91 PHE A O 1
ATOM 699 N N . SER A 1 92 ? -5.486 -4.961 9.330 1.00 92.00 92 SER A N 1
ATOM 700 C CA . SER A 1 92 ? -6.330 -4.927 10.528 1.00 92.00 92 SER A CA 1
ATOM 701 C C . SER A 1 92 ? -6.549 -3.477 10.959 1.00 92.00 92 SER A C 1
ATOM 703 O O . SER A 1 92 ? -5.583 -2.717 11.094 1.00 92.00 92 SER A O 1
ATOM 705 N N . ASP A 1 93 ? -7.810 -3.076 11.144 1.00 89.75 93 ASP A N 1
ATOM 706 C CA . ASP A 1 93 ? -8.176 -1.709 11.543 1.00 89.75 93 ASP A CA 1
ATOM 707 C C . ASP A 1 93 ? -8.008 -1.493 13.059 1.00 89.75 93 ASP A C 1
ATOM 709 O O . ASP A 1 93 ? -8.950 -1.569 13.848 1.00 89.75 93 ASP A O 1
ATOM 713 N N . GLY A 1 94 ? -6.763 -1.274 13.479 1.00 85.56 94 GLY A N 1
ATOM 714 C CA . GLY A 1 94 ? -6.345 -1.204 14.875 1.00 85.56 94 GLY A CA 1
ATOM 715 C C . GLY A 1 94 ? -5.771 -2.526 15.410 1.00 85.56 94 GLY A C 1
ATOM 716 O O . GLY A 1 94 ? -5.718 -3.531 14.700 1.00 85.56 94 GLY A O 1
ATOM 717 N N . PRO A 1 95 ? -5.295 -2.541 16.669 1.00 77.69 95 PRO A N 1
ATOM 718 C CA . PRO A 1 95 ? -4.579 -3.685 17.248 1.00 77.69 95 PRO A CA 1
ATOM 719 C C . PRO A 1 95 ? -5.449 -4.931 17.480 1.00 77.69 95 PRO A C 1
ATOM 721 O O . PRO A 1 95 ? -4.919 -6.033 17.499 1.00 77.69 95 PRO A O 1
ATOM 724 N N . ASN A 1 96 ? -6.767 -4.764 17.609 1.00 75.56 96 ASN A N 1
ATOM 725 C CA . ASN A 1 96 ? -7.755 -5.851 17.692 1.00 75.56 96 ASN A CA 1
ATOM 726 C C . ASN A 1 96 ? -8.839 -5.690 16.609 1.00 75.56 96 ASN A C 1
ATOM 728 O O . ASN A 1 96 ? -9.992 -6.066 16.808 1.00 75.56 96 ASN A O 1
ATOM 732 N N . GLY A 1 97 ? -8.485 -5.009 15.519 1.00 73.56 97 GLY A N 1
ATOM 733 C CA . GLY A 1 97 ? -9.419 -4.570 14.493 1.00 73.56 97 GLY A CA 1
ATOM 734 C C . GLY A 1 97 ? -9.978 -5.695 13.640 1.00 73.56 97 GLY A C 1
ATOM 735 O O . GLY A 1 97 ? -9.386 -6.767 13.512 1.00 73.56 97 GLY A O 1
ATOM 736 N N . GLN A 1 98 ? -11.098 -5.407 12.984 1.00 87.31 98 GLN A N 1
ATOM 737 C CA . GLN A 1 98 ? -11.594 -6.226 11.887 1.00 87.31 98 GLN A CA 1
ATOM 738 C C . GLN A 1 98 ? -10.564 -6.267 10.745 1.00 87.31 98 GLN A C 1
ATOM 740 O O . GLN A 1 98 ? -9.874 -5.279 10.472 1.00 87.31 98 GLN A O 1
ATOM 745 N N . ARG A 1 99 ? -10.487 -7.416 10.062 1.00 90.88 99 ARG A N 1
ATOM 746 C CA . ARG A 1 99 ? -9.775 -7.538 8.788 1.00 90.88 99 ARG A CA 1
ATOM 747 C C . ARG A 1 99 ? -10.506 -6.765 7.696 1.00 90.88 99 ARG A C 1
ATOM 749 O O . ARG A 1 99 ? -11.674 -7.035 7.428 1.00 90.88 99 ARG A O 1
ATOM 756 N N . VAL A 1 100 ? -9.797 -5.833 7.076 1.00 91.75 100 VAL A N 1
ATOM 757 C CA . VAL A 1 100 ? -10.271 -5.025 5.957 1.00 91.75 100 VAL A CA 1
ATOM 758 C C . VAL A 1 100 ? -9.496 -5.423 4.717 1.00 91.75 100 VAL A C 1
ATOM 760 O O . VAL A 1 100 ? -8.268 -5.320 4.677 1.00 91.75 100 VAL A O 1
ATOM 763 N N . ASP A 1 101 ? -10.236 -5.845 3.703 1.00 92.69 101 ASP A N 1
ATOM 764 C CA . ASP A 1 101 ? -9.700 -6.129 2.383 1.00 92.69 101 ASP A CA 1
ATOM 765 C C . ASP A 1 101 ? -9.922 -4.93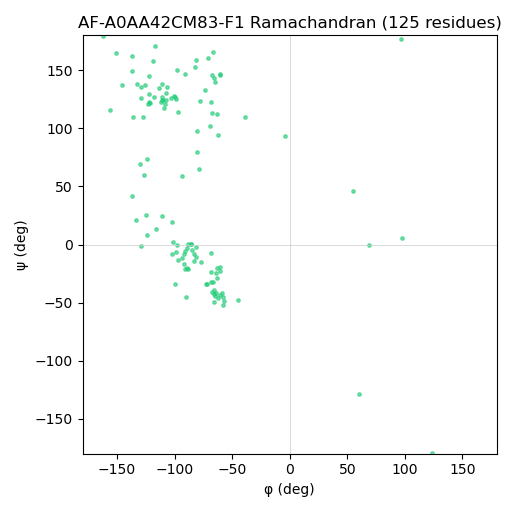3 1.457 1.00 92.69 101 ASP A C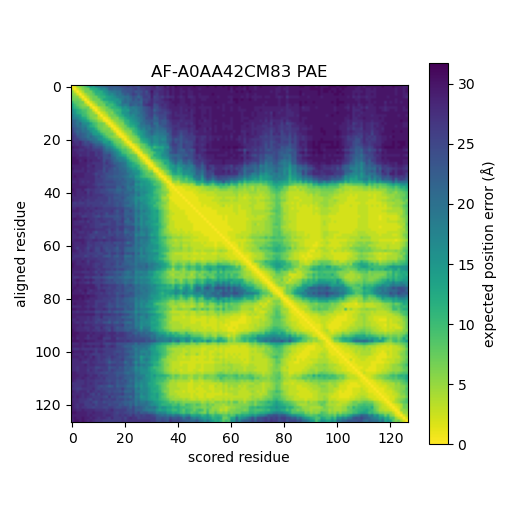 1
ATOM 767 O O . ASP A 1 101 ? -10.881 -4.166 1.590 1.00 92.69 101 ASP A O 1
ATOM 771 N N . GLY A 1 102 ? -9.014 -4.766 0.504 1.00 92.00 102 GLY A N 1
ATOM 772 C CA . GLY A 1 102 ? -9.099 -3.686 -0.461 1.00 92.00 102 GLY A CA 1
ATOM 773 C C . GLY A 1 102 ? -8.247 -3.911 -1.697 1.00 92.00 102 GLY A C 1
ATOM 774 O O . GLY A 1 102 ? -7.551 -4.919 -1.855 1.00 92.00 102 GLY A O 1
ATOM 775 N N . ARG A 1 103 ? -8.305 -2.940 -2.604 1.00 91.81 103 ARG A N 1
ATOM 776 C CA . ARG A 1 103 ? -7.452 -2.866 -3.788 1.00 91.81 103 ARG A CA 1
ATOM 777 C C . ARG A 1 103 ? -6.754 -1.526 -3.831 1.00 91.81 103 ARG A C 1
ATOM 779 O O . ARG A 1 103 ? -7.357 -0.485 -3.596 1.00 91.81 103 ARG A O 1
ATOM 786 N N . LEU A 1 104 ? -5.474 -1.571 -4.163 1.00 90.31 104 LEU A N 1
ATOM 787 C CA . LEU A 1 104 ? -4.673 -0.395 -4.445 1.00 90.31 104 LEU A CA 1
ATOM 788 C C . LEU A 1 104 ? -4.422 -0.344 -5.946 1.00 90.31 104 LEU A C 1
ATOM 790 O O . LEU A 1 104 ? -3.967 -1.330 -6.527 1.00 90.31 104 LEU A O 1
ATOM 794 N N . ALA A 1 105 ? -4.665 0.808 -6.557 1.00 90.50 105 ALA A N 1
ATOM 795 C CA . ALA A 1 105 ? -4.071 1.187 -7.827 1.00 90.50 105 ALA A CA 1
ATOM 796 C C . ALA A 1 105 ? -3.088 2.331 -7.569 1.00 90.50 105 ALA A C 1
ATOM 798 O O . ALA A 1 105 ? -3.423 3.334 -6.955 1.00 90.50 105 ALA A O 1
ATOM 799 N N . CYS A 1 106 ? -1.850 2.184 -8.010 1.00 87.88 106 CYS A N 1
ATOM 800 C CA . CYS A 1 106 ? -0.796 3.160 -7.817 1.00 87.88 106 CYS A CA 1
ATOM 801 C C . CYS A 1 106 ? -0.135 3.463 -9.155 1.00 87.88 106 CYS A C 1
ATOM 803 O O . CYS A 1 106 ? 0.157 2.554 -9.924 1.00 87.88 106 CYS A O 1
ATOM 805 N N . SER A 1 107 ? 0.117 4.733 -9.440 1.00 86.75 107 SER A N 1
ATOM 806 C CA . SER A 1 107 ? 0.812 5.184 -10.639 1.00 86.75 107 SER A CA 1
ATOM 807 C C . SER A 1 107 ? 2.034 5.989 -10.233 1.00 86.75 107 SER A C 1
ATOM 809 O O . SER A 1 107 ? 1.912 7.011 -9.559 1.00 86.75 107 SER A O 1
ATOM 811 N N . VAL A 1 108 ? 3.206 5.554 -10.685 1.00 84.00 108 VAL A N 1
ATOM 812 C CA . VAL A 1 108 ? 4.473 6.256 -10.479 1.00 84.00 108 VAL A CA 1
ATOM 813 C C . VAL A 1 108 ? 4.922 6.842 -11.810 1.00 84.00 108 VAL A C 1
ATOM 815 O O . VAL A 1 108 ? 5.166 6.107 -12.767 1.00 84.00 108 VAL A O 1
ATOM 818 N N . SER A 1 109 ? 5.023 8.168 -11.870 1.00 81.31 109 SER A N 1
ATOM 819 C CA . SER A 1 109 ? 5.472 8.915 -13.046 1.00 81.31 109 SER A CA 1
ATOM 820 C C . SER A 1 109 ? 6.445 10.003 -12.606 1.00 81.31 109 SER A C 1
ATOM 822 O O . SER A 1 109 ? 6.058 10.984 -11.969 1.00 81.31 109 SER A O 1
ATOM 824 N N . GLY A 1 110 ? 7.727 9.842 -12.934 1.00 76.12 110 GLY A N 1
ATOM 825 C CA . GLY A 1 110 ? 8.761 10.741 -12.432 1.00 76.12 110 GLY A CA 1
ATOM 826 C C . GLY A 1 110 ? 8.829 10.713 -10.897 1.00 76.12 110 GLY A C 1
ATOM 827 O O . GLY A 1 110 ? 8.875 9.651 -10.281 1.00 76.12 110 GLY A O 1
ATOM 828 N N . LYS A 1 111 ? 8.786 11.899 -10.277 1.00 74.31 111 LYS A N 1
ATOM 829 C CA . LYS A 1 111 ? 8.742 12.070 -8.812 1.00 74.31 111 LYS A CA 1
ATOM 830 C C . LYS A 1 111 ? 7.325 12.014 -8.228 1.00 74.31 111 LYS A C 1
ATOM 832 O O . LYS A 1 111 ? 7.156 12.202 -7.029 1.00 74.31 111 LYS A O 1
ATOM 837 N N . THR A 1 112 ? 6.308 11.814 -9.061 1.00 79.62 112 THR A N 1
ATOM 838 C CA . THR A 1 112 ? 4.911 11.823 -8.633 1.00 79.62 112 THR A CA 1
ATOM 839 C C . THR A 1 112 ? 4.423 10.396 -8.427 1.00 79.62 112 THR A C 1
ATOM 841 O O . THR A 1 112 ? 4.477 9.578 -9.346 1.00 79.62 112 THR A O 1
ATOM 844 N N . VAL A 1 113 ? 3.905 10.126 -7.231 1.00 85.75 113 VAL A N 1
ATOM 845 C CA . VAL A 1 113 ? 3.190 8.894 -6.892 1.00 85.75 113 VAL A CA 1
ATOM 846 C C . VAL A 1 113 ? 1.727 9.261 -6.689 1.00 85.75 113 VAL A C 1
ATOM 848 O O . VAL A 1 113 ? 1.413 10.154 -5.907 1.00 85.75 113 VAL A O 1
ATOM 851 N N . LYS A 1 114 ? 0.834 8.603 -7.423 1.00 86.81 114 LYS A N 1
ATOM 852 C CA . LYS A 1 114 ? -0.615 8.700 -7.227 1.00 86.81 114 LYS A CA 1
ATOM 853 C C . LYS A 1 114 ? -1.122 7.356 -6.750 1.00 86.81 114 LYS A C 1
ATOM 855 O O . LYS A 1 114 ? -0.747 6.346 -7.337 1.00 86.81 114 LYS A O 1
ATOM 860 N N . VAL A 1 115 ? -1.972 7.353 -5.735 1.00 89.81 115 VAL A N 1
ATOM 861 C CA . VAL A 1 115 ? -2.639 6.153 -5.231 1.00 89.81 115 VAL A CA 1
ATOM 862 C C . VAL A 1 115 ? -4.147 6.334 -5.297 1.00 89.81 115 VAL A C 1
ATOM 864 O O . VAL A 1 115 ? -4.652 7.436 -5.109 1.00 89.81 115 VAL A O 1
ATOM 867 N N . ASP A 1 116 ? -4.837 5.243 -5.579 1.00 90.81 116 ASP A N 1
ATOM 868 C CA . ASP A 1 116 ? -6.276 5.084 -5.465 1.00 90.81 116 ASP A CA 1
ATOM 869 C C . ASP A 1 116 ? -6.526 3.833 -4.621 1.00 90.81 116 ASP A C 1
ATOM 871 O O . ASP A 1 116 ? -6.204 2.711 -5.032 1.00 90.81 116 ASP A O 1
ATOM 875 N N . VAL A 1 117 ? -7.013 4.047 -3.401 1.00 91.94 117 VAL A N 1
ATOM 876 C CA . VAL A 1 117 ? -7.341 2.986 -2.452 1.00 91.94 117 VAL A CA 1
ATOM 877 C C . VAL A 1 117 ? -8.841 2.736 -2.497 1.00 91.94 117 VAL A C 1
ATOM 879 O O . VAL A 1 117 ? -9.648 3.646 -2.298 1.00 91.94 117 VAL A O 1
ATOM 882 N N . GLN A 1 118 ? -9.218 1.480 -2.693 1.00 91.69 118 GLN A N 1
ATOM 883 C CA . GLN A 1 118 ? -10.599 1.016 -2.648 1.00 91.69 118 GLN A CA 1
ATOM 884 C C . GLN A 1 118 ? -10.733 -0.004 -1.521 1.00 91.69 118 GLN A C 1
ATOM 886 O O . GLN A 1 118 ? -9.960 -0.959 -1.455 1.00 91.69 118 GLN A O 1
ATOM 891 N N . VAL A 1 119 ? -11.691 0.219 -0.629 1.00 90.38 119 VAL A N 1
ATOM 892 C CA . VAL A 1 119 ? -12.044 -0.671 0.482 1.00 90.38 119 VAL A CA 1
ATOM 893 C C . VAL A 1 119 ? -13.559 -0.819 0.489 1.00 90.38 119 VAL A C 1
ATOM 895 O O . VAL A 1 119 ? -14.269 0.164 0.281 1.00 90.38 119 VAL A O 1
ATOM 898 N N . ASP A 1 120 ? -14.045 -2.037 0.711 1.00 82.62 120 ASP A N 1
ATOM 899 C CA . ASP A 1 120 ? -15.481 -2.348 0.637 1.00 82.62 120 ASP A CA 1
ATOM 900 C C . ASP A 1 120 ? -16.206 -2.141 1.983 1.00 82.62 120 ASP A C 1
ATOM 902 O O . ASP A 1 120 ? -17.422 -2.305 2.078 1.00 82.62 120 ASP A O 1
ATOM 906 N N . SER A 1 121 ? -15.472 -1.778 3.040 1.00 83.62 121 SER A N 1
ATOM 907 C CA . SER A 1 121 ? -15.987 -1.598 4.401 1.00 83.62 121 SER A CA 1
ATOM 908 C C . SER A 1 121 ? -15.796 -0.171 4.916 1.00 83.62 121 SER A C 1
ATOM 910 O O . SER A 1 121 ? -14.902 0.549 4.474 1.00 83.62 121 SER A O 1
ATOM 912 N N . LEU A 1 122 ? -16.606 0.221 5.903 1.00 81.88 122 LEU A N 1
ATOM 913 C CA . LEU A 1 122 ? -16.419 1.461 6.662 1.00 81.88 122 LEU A CA 1
ATOM 914 C C . LEU A 1 122 ? -15.384 1.265 7.786 1.00 81.88 122 LEU A C 1
ATOM 916 O O . LEU A 1 122 ? -15.219 0.140 8.263 1.00 81.88 122 LEU A O 1
ATOM 920 N N . PRO A 1 123 ? -14.684 2.332 8.215 1.00 80.69 123 PRO A N 1
ATOM 921 C CA . PRO A 1 123 ? -13.744 2.251 9.328 1.00 80.69 123 PRO A CA 1
ATOM 922 C C . PRO A 1 123 ? -14.473 1.953 10.637 1.00 80.69 123 PRO A C 1
ATOM 924 O O . PRO A 1 123 ? -15.554 2.480 10.901 1.00 80.69 123 PRO A O 1
ATOM 927 N N . LEU A 1 124 ? -13.843 1.150 11.492 1.00 74.38 124 LEU A N 1
ATOM 928 C CA . LEU A 1 124 ? -14.436 0.631 12.726 1.00 74.38 124 LEU A CA 1
ATOM 929 C C . LEU A 1 124 ? -14.773 1.749 13.723 1.00 74.38 124 LEU A C 1
ATOM 931 O O . LEU A 1 124 ? -15.667 1.608 14.546 1.00 74.38 124 LEU A O 1
ATOM 935 N N . ARG A 1 125 ? -14.076 2.887 13.626 1.00 63.78 125 ARG A N 1
ATOM 936 C CA . ARG A 1 125 ? -14.319 4.081 14.452 1.00 63.78 125 ARG A CA 1
ATOM 937 C C . ARG A 1 125 ? -15.440 4.989 13.939 1.00 63.78 125 ARG A C 1
ATOM 939 O O . ARG A 1 125 ? -15.766 5.953 14.623 1.00 63.78 125 ARG A O 1
ATOM 946 N N . ALA A 1 126 ? -15.974 4.736 12.746 1.00 56.53 126 ALA A N 1
ATOM 947 C CA . ALA A 1 126 ? -17.118 5.471 12.205 1.00 56.53 126 ALA A CA 1
ATOM 948 C C . ALA A 1 126 ? -18.456 4.732 12.402 1.00 56.53 126 ALA A C 1
ATOM 950 O O . ALA A 1 126 ? -19.483 5.250 11.963 1.00 56.53 126 ALA A O 1
ATOM 951 N N . ALA A 1 127 ? -18.433 3.544 13.021 1.00 51.53 127 ALA A N 1
ATOM 952 C CA . ALA A 1 127 ? -19.602 2.729 13.353 1.00 51.53 127 ALA A CA 1
ATOM 953 C C . ALA A 1 127 ? -20.069 2.946 14.800 1.00 51.53 127 ALA A C 1
ATOM 955 O O . ALA A 1 127 ? -19.209 3.220 15.669 1.00 51.53 127 ALA A O 1
#

Nearest PDB structures (foldseek):
  7ny8-assembly2_D  TM=5.526E-01  e=1.631E-01  synthetic construct
  7ny8-assembly1_C  TM=4.695E-01  e=1.167E-01  synthetic construct
  6swt-assembly1_B  TM=4.718E-01  e=3.011E-01  synthetic construct
  6st2-assembly1_D  TM=4.884E-01  e=4.703E-01  synthetic construct
  6yxw-assembly2_D  TM=5.182E-01  e=7.768E-01  Homo sapiens

Mean predicted aligned error: 14.4 Å